Protein AF-A0AAU5VHP9-F1 (afdb_monomer_lite)

Structure (mmCIF, N/CA/C/O backbone):
data_AF-A0AAU5VHP9-F1
#
_entry.id   AF-A0AAU5VHP9-F1
#
loop_
_atom_site.group_PDB
_atom_site.id
_atom_site.type_symbol
_atom_site.label_atom_id
_atom_site.label_alt_id
_atom_site.label_comp_id
_atom_site.label_asym_id
_atom_site.label_entity_id
_atom_site.label_seq_id
_atom_site.pdbx_PDB_ins_code
_atom_site.Cartn_x
_atom_site.Cartn_y
_atom_site.Cartn_z
_atom_site.occupancy
_atom_site.B_iso_or_equiv
_atom_site.auth_seq_id
_atom_site.auth_comp_id
_atom_site.auth_asym_id
_atom_site.auth_atom_id
_atom_site.pdbx_PDB_model_num
ATOM 1 N N . MET A 1 1 ? -55.767 -16.115 90.554 1.00 49.72 1 MET A N 1
ATOM 2 C CA . MET A 1 1 ? -54.389 -15.854 90.085 1.00 49.72 1 MET A CA 1
ATOM 3 C C . MET A 1 1 ? -54.455 -15.749 88.566 1.00 49.72 1 MET A C 1
ATOM 5 O O . MET A 1 1 ? -54.875 -16.713 87.944 1.00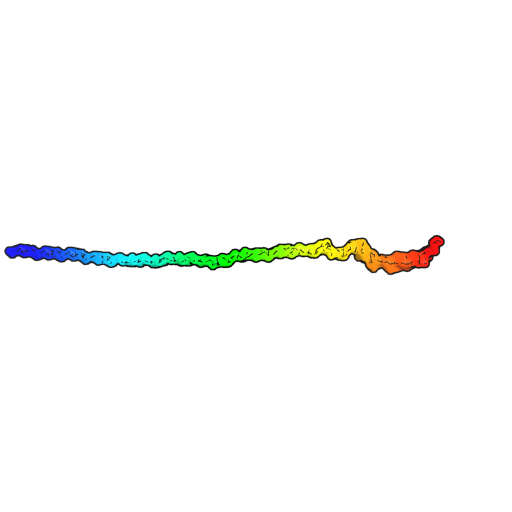 49.72 1 MET A O 1
ATOM 9 N N . ALA A 1 2 ? -54.214 -14.572 87.983 1.00 67.88 2 ALA A N 1
ATOM 10 C CA . ALA A 1 2 ? -54.347 -14.364 86.534 1.00 67.88 2 ALA A CA 1
ATOM 11 C C . ALA A 1 2 ? -53.030 -14.720 85.811 1.00 67.88 2 ALA A C 1
ATOM 13 O O . ALA A 1 2 ? -51.963 -14.439 86.366 1.00 67.88 2 ALA A O 1
ATOM 14 N N . PRO A 1 3 ? -53.069 -15.338 84.613 1.00 72.81 3 PRO A N 1
ATOM 15 C CA . PRO A 1 3 ? -51.857 -15.738 83.906 1.00 72.81 3 PRO A CA 1
ATOM 16 C C . PRO A 1 3 ? -51.107 -14.520 83.350 1.00 72.81 3 PRO A C 1
ATOM 18 O O . PRO A 1 3 ? -51.706 -13.526 82.937 1.00 72.81 3 PRO A O 1
ATOM 21 N N . ARG A 1 4 ? -49.772 -14.598 83.358 1.00 72.38 4 ARG A N 1
ATOM 22 C CA . ARG A 1 4 ? -48.892 -13.513 82.910 1.00 72.38 4 ARG A CA 1
ATOM 23 C C . ARG A 1 4 ? -48.909 -13.412 81.377 1.00 72.38 4 ARG A C 1
ATOM 25 O O . ARG A 1 4 ? -48.793 -14.447 80.723 1.00 72.38 4 ARG A O 1
ATOM 32 N N . PRO A 1 5 ? -49.010 -12.203 80.797 1.00 76.31 5 PRO A N 1
ATOM 33 C CA . PRO A 1 5 ? -49.007 -12.041 79.348 1.00 76.31 5 PRO A CA 1
ATOM 34 C C . PRO A 1 5 ? -47.639 -12.377 78.744 1.00 76.31 5 PRO A C 1
ATOM 36 O O . PRO A 1 5 ? -46.590 -12.070 79.318 1.00 76.31 5 PRO A O 1
ATOM 39 N N . THR A 1 6 ? -47.666 -13.007 77.571 1.00 76.50 6 THR A N 1
ATOM 40 C CA . THR A 1 6 ? -46.481 -13.450 76.832 1.00 76.50 6 THR A CA 1
ATOM 41 C C . THR A 1 6 ? -45.752 -12.256 76.196 1.00 76.50 6 THR A C 1
ATOM 43 O O . THR A 1 6 ? -46.416 -11.376 75.640 1.00 76.50 6 THR A O 1
ATOM 46 N N . PRO A 1 7 ? -44.406 -12.194 76.233 1.00 76.69 7 PRO A N 1
ATOM 47 C CA . PRO A 1 7 ? -43.663 -11.100 75.611 1.00 76.69 7 PRO A CA 1
ATOM 48 C C . PRO A 1 7 ? -43.768 -11.131 74.081 1.00 76.69 7 PRO A C 1
ATOM 50 O O . PRO A 1 7 ? -43.761 -12.196 73.465 1.00 76.69 7 PRO A O 1
ATOM 53 N N . LYS A 1 8 ? -43.826 -9.947 73.463 1.00 78.25 8 LYS A N 1
ATOM 54 C CA . LYS A 1 8 ? -43.884 -9.791 72.004 1.00 78.25 8 LYS A CA 1
ATOM 55 C C . LYS A 1 8 ? -42.525 -10.131 71.356 1.00 78.25 8 LYS A C 1
ATOM 57 O O . LYS A 1 8 ? -41.501 -9.718 71.901 1.00 78.25 8 LYS A O 1
ATOM 62 N N . PRO A 1 9 ? -42.494 -10.815 70.193 1.00 78.31 9 PRO A N 1
ATOM 63 C CA . PRO A 1 9 ? -41.249 -11.111 69.484 1.00 78.31 9 PRO A CA 1
ATOM 64 C C . PRO A 1 9 ? -40.496 -9.846 69.052 1.00 78.31 9 PRO A C 1
ATOM 66 O O . PRO A 1 9 ? -41.108 -8.864 68.623 1.00 78.31 9 PRO A O 1
ATOM 69 N N . ALA A 1 10 ? -39.167 -9.893 69.150 1.00 79.19 10 ALA A N 1
ATOM 70 C CA . ALA A 1 10 ? -38.280 -8.815 68.725 1.00 79.19 10 ALA A CA 1
ATOM 71 C C . ALA A 1 10 ? -38.197 -8.720 67.186 1.00 79.19 10 ALA A C 1
ATOM 73 O O . ALA A 1 10 ? -38.302 -9.745 66.505 1.00 79.19 10 ALA A O 1
ATOM 74 N N . PRO A 1 11 ? -38.002 -7.514 66.621 1.00 78.69 11 PRO A N 1
ATOM 75 C CA . PRO A 1 11 ? -37.901 -7.334 65.176 1.00 78.69 11 PRO A CA 1
ATOM 76 C C . PRO A 1 11 ? -36.600 -7.921 64.610 1.00 78.69 11 PRO A C 1
ATOM 78 O O . PRO A 1 11 ? -35.532 -7.816 65.214 1.00 78.69 11 PRO A O 1
ATOM 81 N N . THR A 1 12 ? -36.693 -8.514 63.420 1.00 79.06 12 THR A N 1
ATOM 82 C CA . THR A 1 12 ? -35.553 -9.072 62.680 1.00 79.06 12 THR A CA 1
ATOM 83 C C . THR A 1 12 ? -34.710 -7.951 62.050 1.00 79.06 12 THR A C 1
ATOM 85 O O . THR A 1 12 ? -35.283 -7.067 61.407 1.00 79.06 12 THR A O 1
ATOM 88 N N . PRO A 1 13 ? -33.369 -7.961 62.181 1.00 78.31 13 PRO A N 1
ATOM 89 C CA . PRO A 1 13 ? -32.512 -6.969 61.533 1.00 78.31 13 PRO A CA 1
ATOM 90 C C . PRO A 1 13 ? -32.552 -7.103 60.005 1.00 78.31 13 PRO A C 1
ATOM 92 O O . PRO A 1 13 ? -32.410 -8.201 59.472 1.00 78.31 13 PRO A O 1
ATOM 95 N N . SER A 1 14 ? -32.707 -5.980 59.302 1.00 79.12 14 SER A N 1
ATOM 96 C CA . SER A 1 14 ? -32.623 -5.919 57.839 1.00 79.12 14 SER A CA 1
ATOM 97 C C . SER A 1 14 ? -31.238 -5.437 57.402 1.00 79.12 14 SER A C 1
ATOM 99 O O . SER A 1 14 ? -30.710 -4.473 57.961 1.00 79.12 14 SER A O 1
ATOM 101 N N . ALA A 1 15 ? -30.639 -6.105 56.413 1.00 80.69 15 ALA A N 1
ATOM 102 C CA . ALA A 1 15 ? -29.332 -5.737 55.876 1.00 80.69 15 ALA A CA 1
ATOM 103 C C . ALA A 1 15 ? -29.452 -4.566 54.889 1.00 80.69 15 ALA A C 1
ATOM 105 O O . ALA A 1 15 ? -30.323 -4.545 54.018 1.00 80.69 15 ALA A O 1
ATOM 106 N N . ARG A 1 16 ? -28.551 -3.586 55.009 1.00 81.50 16 ARG A N 1
ATOM 107 C CA . ARG A 1 16 ? -28.507 -2.430 54.109 1.00 81.50 16 ARG A CA 1
ATOM 108 C C . ARG A 1 16 ? -27.919 -2.830 52.743 1.00 81.50 16 ARG A C 1
ATOM 110 O O . ARG A 1 16 ? -26.855 -3.447 52.727 1.00 81.50 16 ARG A O 1
ATOM 117 N N . PRO A 1 17 ? -28.541 -2.443 51.612 1.00 81.69 17 PRO A N 1
ATOM 118 C CA . PRO A 1 17 ? -27.971 -2.670 50.284 1.00 81.69 17 PRO A CA 1
ATOM 119 C C . PRO A 1 17 ? -26.639 -1.938 50.075 1.00 81.69 17 PRO A C 1
ATOM 121 O O . PRO A 1 17 ? -26.434 -0.838 50.596 1.00 81.69 17 PRO A O 1
ATOM 124 N N . ALA A 1 18 ? -25.750 -2.545 49.286 1.00 84.25 18 ALA A N 1
ATOM 125 C CA . ALA A 1 18 ? -24.465 -1.955 48.926 1.00 84.25 18 ALA A CA 1
ATOM 126 C C . ALA A 1 18 ? -24.625 -0.771 47.942 1.00 84.25 18 ALA A C 1
ATOM 128 O O . ALA A 1 18 ? -25.600 -0.732 47.185 1.00 84.25 18 ALA A O 1
ATOM 129 N N . PRO A 1 19 ? -23.678 0.190 47.925 1.00 86.38 19 PRO A N 1
ATOM 130 C CA . PRO A 1 19 ? -23.686 1.298 46.972 1.00 86.38 19 PRO A CA 1
ATOM 131 C C . PRO A 1 19 ? -23.543 0.835 45.516 1.00 86.38 19 PRO A C 1
ATOM 133 O O . PRO A 1 19 ? -22.849 -0.140 45.228 1.00 86.38 19 PRO A O 1
ATOM 136 N N . ALA A 1 20 ? -24.168 1.5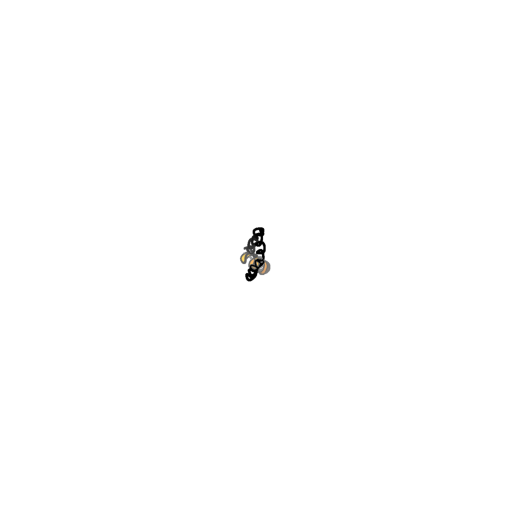73 44.596 1.00 87.12 20 ALA A N 1
ATOM 137 C CA . ALA A 1 20 ? -24.054 1.318 43.164 1.00 87.12 20 ALA A CA 1
ATOM 138 C C . ALA A 1 20 ? -22.665 1.725 42.618 1.00 87.12 20 ALA A C 1
ATOM 140 O O . ALA A 1 20 ? -22.060 2.669 43.137 1.00 87.12 20 ALA A O 1
ATOM 141 N N . PRO A 1 21 ? -22.160 1.061 41.560 1.00 87.12 21 PRO A N 1
ATOM 142 C CA . PRO A 1 21 ? -20.895 1.425 40.924 1.00 87.12 21 PRO A CA 1
ATOM 143 C C . PRO A 1 21 ? -20.935 2.831 40.313 1.00 87.12 21 PRO A C 1
ATOM 145 O O . PRO A 1 21 ? -21.932 3.229 39.710 1.00 87.12 21 PRO A O 1
ATOM 148 N N . VAL A 1 22 ? -19.825 3.565 40.424 1.00 92.44 22 VAL A N 1
ATOM 149 C CA . VAL A 1 22 ? -19.675 4.898 39.824 1.00 92.44 22 VAL A CA 1
ATOM 150 C C . VAL A 1 22 ? -19.213 4.760 38.365 1.00 92.44 22 VAL A C 1
ATOM 152 O O . VAL A 1 22 ? -18.240 4.045 38.115 1.00 92.44 22 VAL A O 1
ATOM 155 N N . PRO A 1 23 ? -19.859 5.435 37.394 1.00 90.00 23 PRO A N 1
ATOM 156 C CA . PRO A 1 23 ? -19.413 5.425 36.003 1.00 90.00 23 PRO A CA 1
ATOM 157 C C . PRO A 1 23 ? -18.032 6.072 35.839 1.00 90.00 23 PRO A C 1
ATOM 159 O O . PRO A 1 23 ? -17.776 7.149 36.376 1.00 90.00 23 PRO A O 1
ATOM 162 N N . VAL A 1 24 ? -17.160 5.443 35.049 1.00 92.81 24 VAL A N 1
ATOM 163 C CA . VAL A 1 24 ? -15.826 5.963 34.717 1.00 92.81 24 VAL A CA 1
ATOM 164 C C . VAL A 1 24 ? -15.835 6.497 33.288 1.00 92.81 24 VAL A C 1
ATOM 166 O O . VAL A 1 24 ? -16.279 5.815 32.365 1.00 92.81 24 VAL A O 1
ATOM 169 N N . SER A 1 25 ? -15.348 7.724 33.107 1.00 92.38 25 SER A N 1
ATOM 170 C CA . SER A 1 25 ? -15.186 8.329 31.785 1.00 92.38 25 SER A CA 1
ATOM 171 C C . SER A 1 25 ? -13.852 7.910 31.177 1.00 92.38 25 SER A C 1
ATOM 173 O O . SER A 1 25 ? -12.804 8.065 31.806 1.00 92.38 25 SER A O 1
ATOM 175 N N . TYR A 1 26 ? -13.890 7.402 29.946 1.00 88.12 26 TYR A N 1
ATOM 176 C CA . TYR A 1 26 ? -12.698 7.060 29.177 1.00 88.12 26 TYR A CA 1
ATOM 177 C C . TYR A 1 26 ? -12.492 8.059 28.038 1.00 88.12 26 TYR A C 1
ATOM 179 O O . TYR A 1 26 ? -13.465 8.530 27.443 1.00 88.12 26 TYR A O 1
ATOM 187 N N . PRO A 1 27 ? -11.232 8.377 27.696 1.00 89.94 27 PRO A N 1
ATOM 188 C CA . PRO A 1 27 ? -10.947 9.190 26.527 1.00 89.94 27 PRO A CA 1
ATOM 189 C C . PRO A 1 27 ? -11.369 8.459 25.247 1.00 89.94 27 PRO A C 1
ATOM 191 O O . PRO A 1 27 ? -11.248 7.239 25.132 1.00 89.94 27 PRO A O 1
ATOM 194 N N . ALA A 1 28 ? -11.825 9.220 24.254 1.00 90.50 28 ALA A N 1
ATOM 195 C CA . ALA A 1 28 ? -12.146 8.677 22.942 1.00 90.50 28 ALA A CA 1
ATOM 196 C C . ALA A 1 28 ? -10.857 8.237 22.229 1.00 90.50 28 ALA A C 1
ATOM 198 O O . ALA A 1 28 ? -10.048 9.070 21.811 1.00 90.50 28 ALA A O 1
ATOM 199 N N . TYR A 1 29 ? -10.667 6.927 22.080 1.00 85.50 29 TYR A N 1
ATOM 200 C CA . TYR A 1 29 ? -9.576 6.385 21.279 1.00 85.50 29 TYR A CA 1
ATOM 201 C C . TYR A 1 29 ? -9.823 6.696 19.797 1.00 85.50 29 TYR A C 1
ATOM 203 O O . TYR A 1 29 ? -10.896 6.407 19.267 1.00 85.50 29 TYR A O 1
ATOM 211 N N . ARG A 1 30 ? -8.838 7.295 19.119 1.00 85.25 30 ARG A N 1
ATOM 212 C CA . ARG A 1 30 ? -8.896 7.550 17.674 1.00 85.25 30 ARG A CA 1
ATOM 213 C C . ARG A 1 30 ? -7.969 6.594 16.942 1.00 85.25 30 ARG A C 1
ATOM 215 O O . ARG A 1 30 ? -6.782 6.527 17.248 1.00 85.25 30 ARG A O 1
ATOM 222 N N . THR A 1 31 ? -8.502 5.912 15.934 1.00 85.50 31 THR A N 1
ATOM 223 C CA . THR A 1 31 ? -7.694 5.117 15.008 1.00 85.50 31 THR A CA 1
ATOM 224 C C . THR A 1 31 ? -6.746 6.042 14.237 1.00 85.50 31 THR A C 1
ATOM 226 O O . THR A 1 31 ? -7.201 7.062 13.708 1.00 85.50 31 THR A O 1
ATOM 229 N N . PRO A 1 32 ? -5.441 5.726 14.160 1.00 82.62 32 PRO A N 1
ATOM 230 C CA . PRO A 1 32 ? -4.517 6.494 13.339 1.00 82.62 32 PRO A CA 1
ATOM 231 C C . PRO A 1 32 ? -4.942 6.441 11.861 1.00 82.62 32 PRO A C 1
ATOM 233 O O . PRO A 1 32 ? -5.461 5.416 11.409 1.00 82.62 32 PRO A O 1
ATOM 236 N N . PRO A 1 33 ? -4.726 7.521 11.089 1.00 81.69 33 PRO A N 1
ATOM 237 C CA . PRO A 1 33 ? -5.075 7.536 9.676 1.00 81.69 33 PRO A CA 1
ATOM 238 C C . PRO A 1 33 ? -4.299 6.449 8.927 1.00 81.69 33 PRO A C 1
ATOM 240 O O . PRO A 1 33 ? -3.096 6.266 9.137 1.00 81.69 33 PRO A O 1
ATOM 243 N N . HIS A 1 34 ? -4.983 5.740 8.029 1.00 79.62 34 HIS A N 1
ATOM 244 C CA . HIS A 1 34 ? -4.338 4.767 7.157 1.00 79.62 34 HIS A CA 1
ATOM 245 C C . HIS A 1 34 ? -3.312 5.486 6.277 1.00 79.62 34 HIS A C 1
ATOM 247 O O . HIS A 1 34 ? -3.659 6.343 5.463 1.00 79.62 34 HIS A O 1
ATOM 253 N N . LYS A 1 35 ? -2.028 5.145 6.440 1.00 76.62 35 LYS A N 1
ATOM 254 C CA . LYS A 1 35 ? -0.983 5.613 5.529 1.00 76.62 35 LYS A CA 1
ATOM 255 C C . LYS A 1 35 ? -1.243 4.976 4.168 1.00 76.62 35 LYS A C 1
ATOM 257 O O . LYS A 1 35 ? -1.064 3.771 4.006 1.00 76.62 35 LYS A O 1
ATOM 262 N N . HIS A 1 36 ? -1.680 5.772 3.199 1.00 70.44 36 HIS A N 1
ATOM 263 C CA . HIS A 1 36 ? -1.700 5.327 1.813 1.00 70.44 36 HIS A CA 1
ATOM 264 C C . HIS A 1 36 ? -0.271 4.990 1.389 1.00 70.44 36 HIS A C 1
ATOM 266 O O . HIS A 1 36 ? 0.653 5.764 1.647 1.00 70.44 36 HIS A O 1
ATOM 272 N N . ALA A 1 37 ? -0.093 3.836 0.743 1.00 71.25 37 ALA A N 1
ATOM 273 C CA . ALA A 1 37 ? 1.173 3.515 0.106 1.00 71.25 37 ALA A CA 1
ATOM 274 C C . ALA A 1 37 ? 1.541 4.666 -0.850 1.00 71.25 37 ALA A C 1
ATOM 276 O O . ALA A 1 37 ? 0.658 5.143 -1.576 1.00 71.25 37 ALA A O 1
ATOM 277 N N . PRO A 1 38 ? 2.797 5.149 -0.842 1.00 70.38 38 PRO A N 1
ATOM 278 C CA . PRO A 1 38 ? 3.219 6.188 -1.767 1.00 70.38 38 PRO A CA 1
ATOM 279 C C . PRO A 1 38 ? 2.917 5.716 -3.191 1.00 70.38 38 PRO A C 1
ATOM 281 O O . PRO A 1 38 ? 3.422 4.690 -3.642 1.00 70.38 38 PRO A O 1
ATOM 284 N N . ARG A 1 39 ? 2.039 6.443 -3.890 1.00 67.38 39 ARG A N 1
ATOM 285 C CA . ARG A 1 39 ? 1.503 6.091 -5.219 1.00 67.38 39 ARG A CA 1
ATOM 286 C C . ARG A 1 39 ? 2.519 6.262 -6.357 1.00 67.38 39 ARG A C 1
ATOM 288 O O . ARG A 1 39 ? 2.135 6.547 -7.484 1.00 67.38 39 ARG A O 1
ATOM 295 N N . GLY A 1 40 ? 3.808 6.122 -6.075 1.00 67.94 40 GLY A N 1
ATOM 296 C CA . GLY A 1 40 ? 4.870 6.469 -7.008 1.00 67.94 40 GLY A CA 1
ATOM 297 C C . GLY A 1 40 ? 6.083 5.581 -6.820 1.00 67.94 40 GLY A C 1
ATOM 298 O O . GLY A 1 40 ? 7.082 6.015 -6.258 1.00 67.94 40 GLY A O 1
ATOM 299 N N . GLY A 1 41 ? 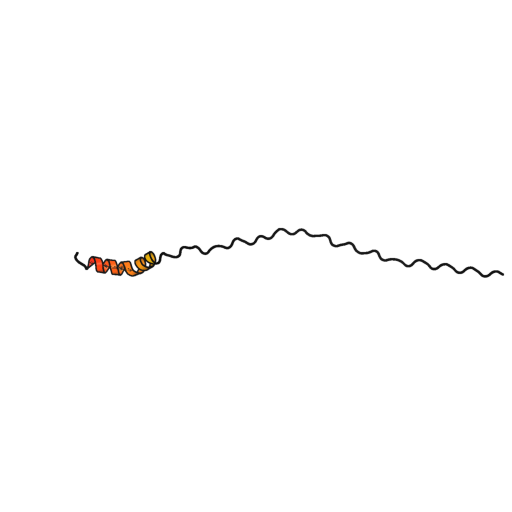5.988 4.338 -7.292 1.00 73.69 41 GLY A N 1
ATOM 300 C CA . GLY A 1 41 ? 7.186 3.598 -7.684 1.00 73.69 41 GLY A CA 1
ATOM 301 C C . GLY A 1 41 ? 7.853 4.272 -8.894 1.00 73.69 41 GLY A C 1
ATOM 302 O O . GLY A 1 41 ? 7.232 5.132 -9.530 1.00 73.69 41 GLY A O 1
ATOM 303 N N . PRO A 1 42 ? 9.105 3.916 -9.229 1.00 76.81 42 PRO A N 1
ATOM 304 C CA . PRO A 1 42 ? 9.761 4.455 -10.414 1.00 76.81 42 PRO A CA 1
ATOM 305 C C . PRO A 1 42 ? 8.881 4.219 -11.648 1.00 76.81 42 PRO A C 1
ATOM 307 O O . PRO A 1 42 ? 8.354 3.122 -11.837 1.00 76.81 42 PRO A O 1
ATOM 310 N N . SER A 1 43 ? 8.701 5.258 -12.472 1.00 82.94 43 SER A N 1
ATOM 311 C CA . SER A 1 43 ? 7.953 5.139 -13.728 1.00 82.94 43 SER A CA 1
ATOM 312 C C . SER A 1 43 ? 8.532 3.990 -14.545 1.00 82.94 43 SER A C 1
ATOM 314 O O . SER A 1 43 ? 9.748 3.919 -14.718 1.00 82.94 43 SER A O 1
ATOM 316 N N . LEU A 1 44 ? 7.673 3.106 -15.059 1.00 88.62 44 LEU A N 1
ATOM 317 C CA . LEU A 1 44 ? 8.104 1.963 -15.865 1.00 88.62 44 LEU A CA 1
ATOM 318 C C . LEU A 1 44 ? 8.944 2.429 -17.058 1.00 88.62 44 LEU A C 1
ATOM 320 O O . LEU A 1 44 ? 9.960 1.823 -17.359 1.00 88.62 44 LEU A O 1
ATOM 324 N N . VAL A 1 45 ? 8.600 3.578 -17.646 1.00 89.69 45 VAL A N 1
ATOM 325 C CA . VAL A 1 45 ? 9.381 4.212 -18.716 1.00 89.69 45 VAL A CA 1
ATOM 326 C C . VAL A 1 45 ? 10.774 4.607 -18.232 1.00 89.69 45 VAL A C 1
ATOM 328 O O . VAL A 1 45 ? 11.760 4.309 -18.898 1.00 89.69 45 VAL A O 1
ATOM 331 N N . SER A 1 46 ? 10.876 5.250 -17.067 1.00 90.94 46 SER A N 1
ATOM 332 C CA . SER A 1 46 ? 12.167 5.634 -16.484 1.00 90.94 46 SER A CA 1
ATOM 333 C C . SER A 1 46 ? 13.006 4.414 -16.108 1.00 90.94 46 SER A C 1
ATOM 335 O O . SER A 1 46 ? 14.215 4.426 -16.310 1.00 90.94 46 SER A O 1
ATOM 337 N N . PHE A 1 47 ? 12.376 3.354 -15.601 1.00 92.12 47 PHE A N 1
ATOM 338 C CA . PHE A 1 47 ? 13.041 2.101 -15.258 1.00 92.12 47 PHE A CA 1
ATOM 339 C C . PHE A 1 47 ? 13.552 1.374 -16.504 1.00 92.12 47 PHE A C 1
ATOM 341 O O . PHE A 1 47 ? 14.718 0.987 -16.561 1.00 92.12 47 PHE A O 1
ATOM 348 N N . THR A 1 48 ? 12.712 1.250 -17.532 1.00 94.75 48 THR A N 1
ATOM 349 C CA . THR A 1 48 ? 13.113 0.681 -18.818 1.00 94.75 48 THR A CA 1
ATOM 350 C C . THR A 1 48 ? 14.241 1.500 -19.426 1.00 94.75 48 THR A C 1
ATOM 352 O O . THR A 1 48 ? 15.251 0.917 -19.798 1.00 94.75 48 THR A O 1
ATOM 355 N N . LEU A 1 49 ? 14.133 2.833 -19.449 1.00 95.00 49 LEU A N 1
ATOM 356 C CA . LEU A 1 49 ? 15.189 3.688 -19.982 1.00 95.00 49 LEU A CA 1
ATOM 357 C C . LEU A 1 49 ? 16.488 3.535 -19.188 1.00 95.00 49 LEU A C 1
ATOM 359 O O . LEU A 1 49 ? 17.533 3.421 -19.802 1.00 95.00 49 LEU A O 1
ATOM 363 N N . LEU A 1 50 ? 16.456 3.460 -17.858 1.00 95.81 50 LEU A N 1
ATOM 364 C CA . LEU A 1 50 ? 17.663 3.227 -17.058 1.00 95.81 50 LEU A CA 1
ATOM 365 C C . LEU A 1 50 ? 18.369 1.914 -17.443 1.00 95.81 50 LEU A C 1
ATOM 367 O O . LEU A 1 50 ? 19.593 1.885 -17.546 1.00 95.81 50 LEU A O 1
ATOM 371 N N . ILE A 1 51 ? 17.602 0.848 -17.686 1.00 95.12 51 ILE A N 1
ATOM 372 C CA . ILE A 1 51 ? 18.141 -0.463 -18.071 1.00 95.12 51 ILE A CA 1
ATOM 373 C C . ILE A 1 51 ? 18.645 -0.458 -19.517 1.00 95.12 51 ILE A C 1
ATOM 375 O O . ILE A 1 51 ? 19.721 -0.980 -19.803 1.00 95.12 51 ILE A O 1
ATOM 379 N N . THR A 1 52 ? 17.873 0.106 -20.446 1.00 96.25 52 THR A N 1
ATOM 380 C CA . THR A 1 52 ? 18.132 -0.037 -21.885 1.00 96.25 52 THR A CA 1
ATOM 381 C C . THR A 1 52 ? 18.892 1.135 -22.493 1.00 96.25 52 THR A C 1
ATOM 383 O O . THR A 1 52 ? 19.411 0.996 -23.600 1.00 96.25 52 THR A O 1
ATOM 386 N N . ALA A 1 53 ? 18.986 2.281 -21.814 1.00 95.94 53 ALA A N 1
ATOM 387 C CA . ALA A 1 53 ? 19.659 3.472 -22.335 1.00 95.94 53 ALA A CA 1
ATOM 388 C C . ALA A 1 53 ? 21.094 3.202 -22.802 1.00 95.94 53 ALA A C 1
ATOM 390 O O . ALA A 1 53 ? 21.412 3.662 -23.896 1.00 95.94 53 ALA A O 1
ATOM 391 N N . PRO A 1 54 ? 21.950 2.443 -22.083 1.00 91.06 54 PRO A N 1
ATOM 392 C CA . PRO A 1 54 ? 23.313 2.186 -22.550 1.00 91.06 54 PRO A CA 1
ATOM 393 C C . PRO A 1 54 ? 23.346 1.464 -23.903 1.00 91.06 54 PRO A C 1
ATOM 395 O O . PRO A 1 54 ? 24.124 1.823 -24.784 1.00 91.06 54 PRO A O 1
ATOM 398 N N . ALA A 1 55 ? 22.455 0.488 -24.098 1.00 94.56 55 ALA A N 1
ATOM 399 C CA . ALA A 1 55 ? 22.356 -0.257 -25.348 1.00 94.56 55 ALA A CA 1
ATOM 400 C C . ALA A 1 55 ? 21.823 0.620 -26.490 1.00 94.56 55 ALA A C 1
ATOM 402 O O . ALA A 1 55 ? 22.396 0.636 -27.578 1.00 94.56 55 ALA A O 1
ATOM 403 N N . VAL A 1 56 ? 20.762 1.396 -26.240 1.00 91.94 56 VAL A N 1
ATOM 404 C CA . VAL A 1 56 ? 20.193 2.316 -27.240 1.00 91.94 56 VAL A CA 1
ATOM 405 C C . VAL A 1 56 ? 21.208 3.392 -27.634 1.00 91.94 56 VAL A C 1
ATOM 407 O O . VAL A 1 56 ? 21.341 3.693 -28.818 1.00 91.94 56 VAL A O 1
ATOM 410 N N . LEU A 1 57 ? 21.968 3.927 -26.674 1.00 92.81 57 LEU A N 1
ATOM 411 C CA . LEU A 1 57 ? 23.021 4.911 -26.921 1.00 92.81 57 LEU A CA 1
ATOM 412 C C . LEU A 1 57 ? 24.157 4.327 -27.773 1.00 92.81 57 LEU A C 1
ATOM 414 O O . LEU A 1 57 ? 24.587 4.972 -28.728 1.00 92.81 57 LEU A O 1
ATOM 418 N N . ALA A 1 58 ? 24.605 3.102 -27.482 1.00 93.31 58 ALA A N 1
ATOM 419 C CA . ALA A 1 58 ? 25.632 2.421 -28.272 1.00 93.31 58 ALA A CA 1
ATOM 420 C C . ALA A 1 58 ? 25.177 2.170 -29.720 1.00 93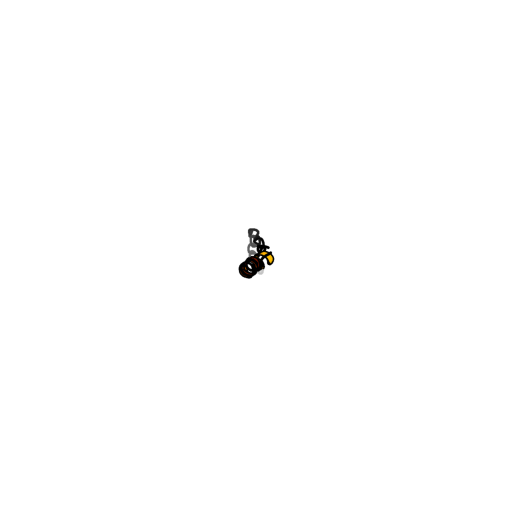.31 58 ALA A C 1
ATOM 422 O O . ALA A 1 58 ? 25.916 2.437 -30.667 1.00 93.31 58 ALA A O 1
ATOM 423 N N . VAL A 1 59 ? 23.933 1.718 -29.906 1.00 91.50 59 VAL A N 1
ATOM 424 C CA . VAL A 1 59 ? 23.349 1.514 -31.241 1.00 91.50 59 VAL A CA 1
ATOM 425 C C . VAL A 1 59 ? 23.205 2.839 -31.990 1.00 91.50 59 VAL A C 1
ATOM 427 O O . VAL A 1 59 ? 23.507 2.904 -33.181 1.00 91.50 59 VAL A O 1
ATOM 430 N N . ALA A 1 60 ? 22.772 3.901 -31.308 1.00 89.56 60 ALA A N 1
ATOM 431 C CA . ALA A 1 60 ? 22.646 5.2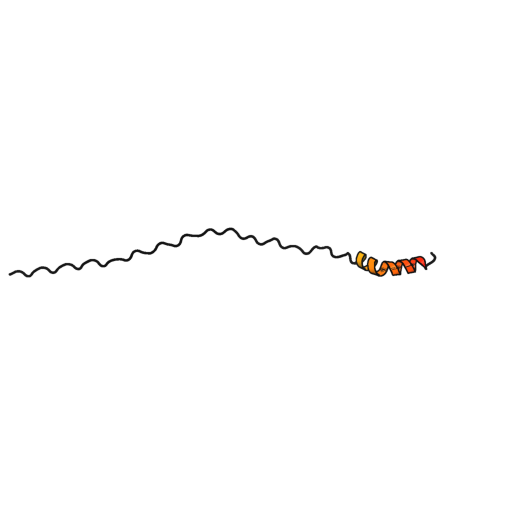29 -31.899 1.00 89.56 60 ALA A CA 1
ATOM 432 C C . ALA A 1 60 ? 24.001 5.820 -32.318 1.00 89.56 60 ALA A C 1
ATOM 434 O O . ALA A 1 60 ? 24.064 6.496 -33.3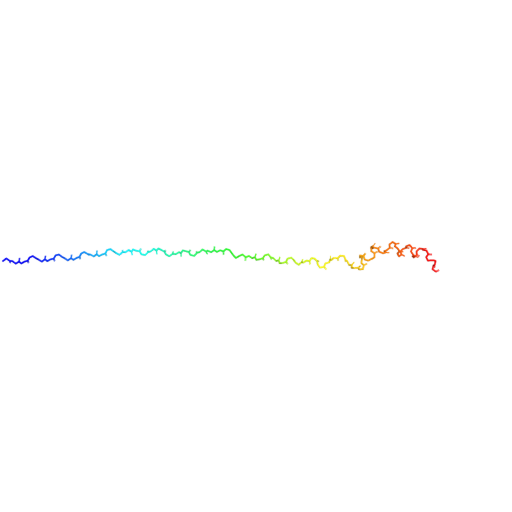39 1.00 89.56 60 ALA A O 1
ATOM 435 N N . ALA A 1 61 ? 25.074 5.556 -31.566 1.00 87.00 61 ALA A N 1
ATOM 436 C CA . ALA A 1 61 ? 26.426 5.993 -31.911 1.00 87.00 61 ALA A CA 1
ATOM 437 C C . ALA A 1 61 ? 27.008 5.232 -33.115 1.00 87.00 61 ALA A C 1
ATOM 439 O O . ALA A 1 61 ? 27.749 5.811 -33.905 1.00 87.00 61 ALA A O 1
ATOM 440 N N . LEU A 1 62 ? 26.673 3.945 -33.259 1.00 87.12 62 LEU A N 1
ATOM 441 C CA . LEU A 1 62 ? 27.169 3.109 -34.353 1.00 87.12 62 LEU A CA 1
ATOM 442 C C . LEU A 1 62 ? 26.376 3.281 -35.650 1.00 87.12 62 LEU A C 1
ATOM 444 O O . LEU A 1 62 ? 26.908 3.001 -36.719 1.00 87.12 62 LEU A O 1
ATOM 448 N N . ARG A 1 63 ? 25.112 3.708 -35.582 1.00 76.19 63 ARG A N 1
ATOM 449 C CA . ARG A 1 63 ? 24.335 4.032 -36.781 1.00 76.19 63 ARG A CA 1
ATOM 450 C C . ARG A 1 63 ? 24.803 5.384 -37.335 1.00 76.19 63 ARG A C 1
ATOM 452 O O . ARG A 1 63 ? 24.448 6.407 -36.745 1.00 76.19 63 ARG A O 1
ATOM 459 N N . PRO A 1 64 ? 25.549 5.427 -38.460 1.00 69.19 64 PRO A N 1
ATOM 460 C CA . PRO A 1 64 ? 25.708 6.683 -39.170 1.00 69.19 64 PRO A CA 1
ATOM 461 C C . PRO A 1 64 ? 24.317 7.053 -39.691 1.00 69.19 64 PRO A C 1
ATOM 463 O O . PRO A 1 64 ? 23.590 6.195 -40.197 1.00 69.19 64 PRO A O 1
ATOM 466 N N . ARG A 1 65 ? 23.909 8.293 -39.441 1.00 65.88 65 ARG A N 1
ATOM 467 C CA . ARG A 1 65 ? 22.604 8.798 -39.868 1.00 65.88 65 ARG A CA 1
ATOM 468 C C . ARG A 1 65 ? 22.507 8.863 -41.382 1.00 65.88 65 ARG A C 1
ATOM 470 O O . ARG A 1 65 ? 23.519 9.264 -41.997 1.00 65.88 65 ARG A O 1
#

Foldseek 3Di:
DDDDDDDDDDDDDDDDDDDDDDDDDDDDDDDDDDPDDPPDDPDPVNVCCVVCVVVVVVVVVPDDD

Radius of gyration: 47.03 Å; chains: 1; bounding box: 82×25×130 Å

pLDDT: mean 82.93, std 9.41, range [49.72, 96.25]

Secondary structure (DSSP, 8-state):
-PPPPPPPPPPPPPPPPPPPPPP-------PPPP-PPPS-PPPHHHHHHHHHHHHHHHHHHHS--

Sequence (65 aa):
MAPRPTPKPAPTPSARPAPAPVPVSYPAYRTPPHKHAPRGGPSLVSFTLLITAPAVLAVAALRPR